Protein AF-A0A954JEW2-F1 (afdb_monomer)

Mean predicted aligned error: 2.76 Å

Solvent-accessible surface area (backbone atoms only — not comparable to full-atom values): 6923 Å² total; per-residue (Å²): 85,69,68,55,39,50,51,51,46,52,50,51,52,50,59,42,65,70,38,90,84,56,50,88,87,37,62,64,46,50,48,42,42,50,28,20,48,42,17,22,39,42,34,30,19,48,73,72,38,66,46,57,69,68,60,39,44,48,53,44,30,53,56,43,37,73,74,69,45,54,64,72,58,36,49,52,49,45,52,49,42,49,56,41,60,71,40,82,92,58,79,48,70,62,26,50,36,19,46,55,19,31,74,48,40,82,50,96,68,57,66,69,61,44,48,48,40,58,50,50,37,51,53,54,49,69,74,74,110

Sequence (129 aa):
MAALAKSKAESLTIAVTSDSRWQLEDELMCQVFGFTMYGFVFGVGRIVCFMDVEDIQQLAIDQLTGLGIGQKYAEGMMQAAHNEFMREGNSSLHCQLVGIGHSHFGSEGLSELVESVFQNTTQIRTMTD

Structure (mmCIF, N/CA/C/O backbone):
data_AF-A0A954JEW2-F1
#
_entry.id   AF-A0A954JEW2-F1
#
loop_
_atom_site.group_PDB
_atom_site.id
_atom_site.type_symbol
_atom_site.label_atom_id
_atom_site.label_alt_id
_atom_site.label_comp_id
_atom_site.label_asym_id
_atom_site.label_entity_id
_atom_site.label_seq_id
_atom_site.pdbx_PDB_ins_code
_atom_site.Cartn_x
_atom_site.Cartn_y
_atom_site.Cartn_z
_atom_site.occupancy
_atom_site.B_iso_or_equiv
_atom_site.auth_seq_id
_atom_site.auth_comp_id
_atom_site.auth_asym_id
_atom_site.auth_atom_id
_atom_site.pdbx_PDB_model_num
ATOM 1 N N . MET A 1 1 ? 8.266 -0.329 -18.033 1.00 68.75 1 MET A N 1
ATOM 2 C CA . MET A 1 1 ? 8.593 0.083 -16.652 1.00 68.75 1 MET A CA 1
ATOM 3 C C . MET A 1 1 ? 7.333 0.344 -15.837 1.00 68.75 1 MET A C 1
ATOM 5 O O . MET A 1 1 ? 7.078 -0.444 -14.944 1.00 68.75 1 MET A O 1
ATOM 9 N N . ALA A 1 2 ? 6.462 1.291 -16.208 1.00 81.25 2 ALA A N 1
ATOM 10 C CA . ALA A 1 2 ? 5.179 1.502 -15.509 1.00 81.25 2 ALA A CA 1
ATOM 11 C C . ALA A 1 2 ? 4.302 0.233 -15.374 1.00 81.25 2 ALA A C 1
ATOM 13 O O . ALA A 1 2 ? 3.726 -0.019 -14.322 1.00 81.25 2 ALA A O 1
ATOM 14 N N . ALA A 1 3 ? 4.274 -0.630 -16.399 1.00 91.12 3 ALA A N 1
ATOM 15 C CA . ALA A 1 3 ? 3.556 -1.909 -16.343 1.00 91.12 3 ALA A CA 1
ATOM 16 C C . ALA A 1 3 ? 4.079 -2.873 -15.254 1.00 91.12 3 ALA A C 1
ATOM 18 O O . ALA A 1 3 ? 3.295 -3.629 -14.688 1.00 91.12 3 ALA A O 1
ATOM 19 N N . LEU A 1 4 ? 5.381 -2.834 -14.936 1.00 93.69 4 LEU A N 1
ATOM 20 C CA . LEU A 1 4 ? 5.963 -3.648 -13.864 1.00 93.69 4 LEU A CA 1
ATOM 21 C C . LEU A 1 4 ? 5.517 -3.131 -12.496 1.00 93.69 4 LEU A C 1
ATOM 23 O O . LEU A 1 4 ? 5.066 -3.923 -11.676 1.00 93.69 4 LEU A O 1
ATOM 27 N N . ALA A 1 5 ? 5.614 -1.818 -12.266 1.00 94.69 5 ALA A N 1
ATOM 28 C CA . ALA A 1 5 ? 5.149 -1.201 -11.026 1.00 94.69 5 ALA A CA 1
ATOM 29 C C . ALA A 1 5 ? 3.661 -1.487 -10.794 1.00 94.69 5 ALA A C 1
ATOM 31 O O . ALA A 1 5 ? 3.287 -1.928 -9.712 1.00 94.69 5 ALA A O 1
ATOM 32 N N . LYS A 1 6 ? 2.842 -1.349 -11.845 1.00 96.69 6 LYS A N 1
ATOM 33 C CA . LYS A 1 6 ? 1.421 -1.695 -11.804 1.00 96.69 6 LYS A CA 1
ATOM 34 C C . LYS A 1 6 ? 1.188 -3.161 -11.443 1.00 96.69 6 LYS A C 1
ATOM 36 O O . LYS A 1 6 ? 0.474 -3.438 -10.490 1.00 96.69 6 LYS A O 1
ATOM 41 N N . SER A 1 7 ? 1.845 -4.091 -12.136 1.00 96.75 7 SER A N 1
ATOM 42 C CA . SER A 1 7 ? 1.712 -5.526 -11.855 1.00 96.75 7 SER A CA 1
ATOM 43 C C . SER A 1 7 ? 2.146 -5.889 -10.429 1.00 96.75 7 SER A C 1
ATOM 45 O O . SER A 1 7 ? 1.510 -6.719 -9.780 1.00 96.75 7 SER A O 1
ATOM 47 N N . LYS A 1 8 ? 3.204 -5.255 -9.910 1.00 96.56 8 LYS A N 1
ATOM 48 C CA . LYS A 1 8 ? 3.663 -5.441 -8.527 1.00 96.56 8 LYS A CA 1
ATOM 49 C C . LYS A 1 8 ? 2.650 -4.892 -7.520 1.00 96.56 8 LYS A C 1
ATOM 51 O O . LYS A 1 8 ? 2.357 -5.585 -6.549 1.00 96.56 8 LYS A O 1
ATOM 56 N N . ALA A 1 9 ? 2.100 -3.705 -7.768 1.00 97.38 9 ALA A N 1
ATOM 57 C CA . ALA A 1 9 ? 1.056 -3.108 -6.939 1.00 97.38 9 ALA A CA 1
ATOM 58 C C . ALA A 1 9 ? -0.192 -4.004 -6.896 1.00 97.38 9 ALA A C 1
ATOM 60 O O . ALA A 1 9 ? -0.634 -4.378 -5.817 1.00 97.38 9 ALA A O 1
ATOM 61 N N . GLU A 1 10 ? -0.681 -4.450 -8.056 1.00 97.81 10 GLU A N 1
ATOM 62 C CA . GLU A 1 10 ? -1.812 -5.382 -8.169 1.00 97.81 10 GLU A CA 1
ATOM 63 C C . GLU A 1 10 ? -1.546 -6.699 -7.434 1.00 97.81 10 GLU A C 1
ATOM 65 O O . GLU A 1 10 ? -2.409 -7.194 -6.714 1.00 97.81 10 GLU A O 1
ATOM 70 N N . SER A 1 11 ? -0.336 -7.253 -7.565 1.00 97.38 11 SER A N 1
ATOM 71 C CA . SER A 1 11 ? 0.045 -8.489 -6.872 1.00 97.38 11 SER A CA 1
ATOM 72 C C . SER A 1 11 ? -0.003 -8.328 -5.353 1.00 97.38 11 SER A C 1
ATOM 74 O O . SER A 1 11 ? -0.501 -9.216 -4.665 1.00 97.38 11 SER A O 1
ATOM 76 N N . LEU A 1 12 ? 0.483 -7.198 -4.825 1.00 98.38 12 LEU A N 1
ATOM 77 C CA . LEU A 1 12 ? 0.407 -6.898 -3.396 1.00 98.38 12 LEU A CA 1
ATOM 78 C C . LEU A 1 12 ? -1.042 -6.697 -2.942 1.00 98.38 12 LEU A C 1
ATOM 80 O O . LEU A 1 12 ? -1.447 -7.286 -1.942 1.00 98.38 12 LEU A O 1
ATOM 84 N N . THR A 1 13 ? -1.830 -5.928 -3.696 1.00 98.19 13 THR A N 1
ATOM 85 C CA . THR A 1 13 ? -3.257 -5.718 -3.426 1.00 98.19 13 THR A CA 1
ATOM 86 C C . THR A 1 13 ? -4.000 -7.041 -3.336 1.00 98.19 13 THR A C 1
ATOM 88 O O . THR A 1 13 ? -4.664 -7.300 -2.334 1.00 98.19 13 THR A O 1
ATOM 91 N N . ILE A 1 14 ? -3.850 -7.911 -4.337 1.00 98.25 14 ILE A N 1
ATOM 92 C CA . ILE A 1 14 ? -4.489 -9.230 -4.364 1.00 98.25 14 ILE A CA 1
ATOM 93 C C . ILE A 1 14 ? -4.015 -10.083 -3.187 1.00 98.25 14 ILE A C 1
ATOM 95 O O . ILE A 1 14 ? -4.846 -10.693 -2.518 1.00 98.25 14 ILE A O 1
ATOM 99 N N . ALA A 1 15 ? -2.709 -10.125 -2.912 1.00 98.12 15 ALA A N 1
ATOM 100 C CA . ALA A 1 15 ? -2.160 -10.962 -1.849 1.00 98.12 15 ALA A CA 1
ATOM 101 C C . ALA A 1 15 ? -2.674 -10.566 -0.455 1.00 98.12 15 ALA A C 1
ATOM 103 O O . ALA A 1 15 ? -3.006 -11.446 0.333 1.00 98.12 15 ALA A O 1
ATOM 104 N N . VAL A 1 16 ? -2.785 -9.265 -0.165 1.00 98.25 16 VAL A N 1
ATOM 105 C CA . VAL A 1 16 ? -3.338 -8.781 1.110 1.00 98.25 16 VAL A CA 1
ATOM 106 C C . VAL A 1 16 ? -4.844 -9.019 1.174 1.00 98.25 16 VAL A C 1
ATOM 108 O O . VAL A 1 16 ? -5.344 -9.567 2.148 1.00 98.25 16 VAL A O 1
ATOM 111 N N . THR A 1 17 ? -5.579 -8.645 0.129 1.00 97.75 17 THR A N 1
ATOM 112 C CA . THR A 1 17 ? -7.056 -8.641 0.156 1.00 97.75 17 THR A CA 1
ATOM 113 C C . THR A 1 17 ? -7.685 -10.022 -0.012 1.00 97.75 17 THR A C 1
ATOM 115 O O . THR A 1 17 ? -8.852 -10.208 0.321 1.00 97.75 17 THR A O 1
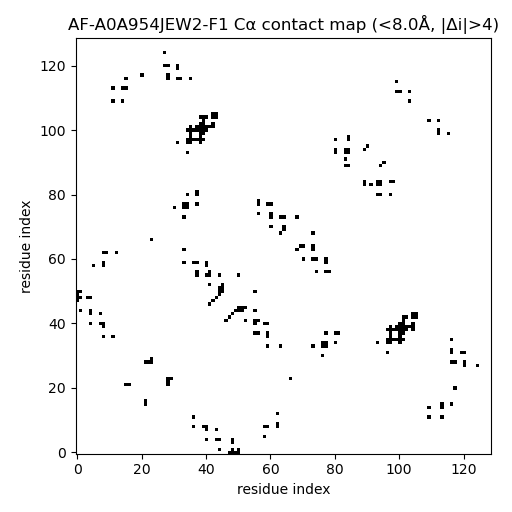ATOM 118 N N . SER A 1 18 ? -6.917 -11.004 -0.494 1.00 97.69 18 SER A N 1
ATOM 119 C CA . SER A 1 18 ? -7.338 -12.410 -0.546 1.00 97.69 18 SER A CA 1
ATOM 120 C C . SER A 1 18 ? -7.068 -13.165 0.761 1.00 97.69 18 SER A C 1
ATOM 122 O O . SER A 1 18 ? -7.517 -14.302 0.905 1.00 97.69 18 SER A O 1
ATOM 124 N N . ASP A 1 19 ? -6.320 -12.581 1.704 1.00 98.19 19 ASP A N 1
ATOM 125 C CA . ASP A 1 19 ? -6.098 -13.178 3.021 1.00 98.19 19 ASP A CA 1
ATOM 126 C C . ASP A 1 19 ? -7.381 -13.072 3.861 1.00 98.19 19 ASP A C 1
ATOM 128 O O . ASP A 1 19 ? -8.015 -12.022 3.932 1.00 98.19 19 ASP A O 1
ATOM 132 N N . SER A 1 20 ? -7.760 -14.158 4.539 1.00 97.50 20 SER A N 1
ATOM 133 C CA . SER A 1 20 ? -8.981 -14.223 5.359 1.00 97.50 20 SER A CA 1
ATOM 134 C C . SER A 1 20 ? -9.041 -13.209 6.507 1.00 97.50 20 SER A C 1
ATOM 136 O O . SER A 1 20 ? -10.111 -12.993 7.072 1.00 97.50 20 SER A O 1
ATOM 138 N N . ARG A 1 21 ? -7.900 -12.622 6.888 1.00 98.19 21 ARG A N 1
ATOM 139 C CA . ARG A 1 21 ? -7.813 -11.587 7.922 1.00 98.19 21 ARG A CA 1
ATOM 140 C C . ARG A 1 21 ? -8.230 -10.210 7.411 1.00 98.19 21 ARG A C 1
ATOM 142 O O . ARG A 1 21 ? -8.508 -9.349 8.240 1.00 98.19 21 ARG A O 1
ATOM 149 N N . TRP A 1 22 ? -8.257 -9.994 6.094 1.00 98.06 22 TRP A N 1
ATOM 150 C CA . TRP A 1 22 ? -8.600 -8.706 5.499 1.00 98.06 22 TRP A CA 1
ATOM 151 C C . TRP A 1 22 ? -10.044 -8.296 5.807 1.00 98.06 22 TRP A C 1
ATOM 153 O O . TRP A 1 22 ? -10.979 -9.075 5.624 1.00 98.06 22 TRP A O 1
ATOM 163 N N . GLN A 1 23 ? -10.219 -7.052 6.255 1.00 97.00 23 GLN A N 1
ATOM 164 C CA . GLN A 1 23 ? -11.514 -6.446 6.562 1.00 97.00 23 GLN A CA 1
ATOM 165 C C . GLN A 1 23 ? -11.521 -5.020 6.010 1.00 97.00 23 GLN A C 1
ATOM 167 O O . GLN A 1 23 ? -10.803 -4.157 6.508 1.00 97.00 23 GLN A O 1
ATOM 172 N N . LEU A 1 24 ? -12.318 -4.767 4.969 1.00 94.44 24 LEU A N 1
ATOM 173 C CA . LEU A 1 24 ? -12.369 -3.453 4.316 1.00 94.44 24 LEU A CA 1
ATOM 174 C C . LEU A 1 24 ? -12.995 -2.386 5.227 1.00 94.44 24 LEU A C 1
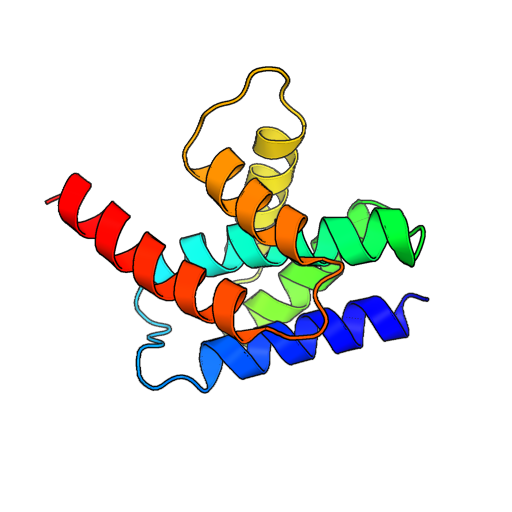ATOM 176 O O . LEU A 1 24 ? -12.670 -1.207 5.131 1.00 94.44 24 LEU A O 1
ATOM 180 N N . GLU A 1 25 ? -13.891 -2.797 6.120 1.00 95.44 25 GLU A N 1
ATOM 181 C CA . GLU A 1 25 ? -14.557 -1.930 7.092 1.00 95.44 25 GLU A CA 1
ATOM 182 C C . GLU A 1 25 ? -13.623 -1.497 8.234 1.00 95.44 25 GLU A C 1
ATOM 184 O O . GLU A 1 25 ? -13.953 -0.593 9.003 1.00 95.44 25 GLU A O 1
ATOM 189 N N . ASP A 1 26 ? -12.457 -2.132 8.351 1.00 96.81 26 ASP A N 1
ATOM 190 C CA . ASP A 1 26 ? -11.443 -1.809 9.341 1.00 96.81 26 ASP 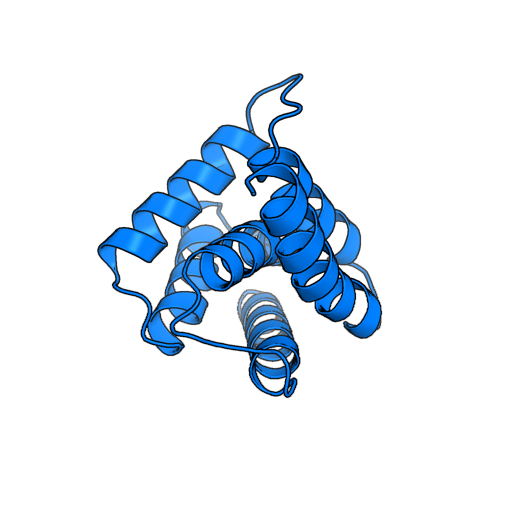A CA 1
ATOM 191 C C . ASP A 1 26 ? -10.558 -0.659 8.842 1.00 96.81 26 ASP A C 1
ATOM 193 O O . ASP A 1 26 ? -9.612 -0.845 8.069 1.00 96.81 26 ASP A O 1
ATOM 197 N N . GLU A 1 27 ? -10.870 0.558 9.295 1.00 95.81 27 GLU A N 1
ATOM 198 C CA . GLU A 1 27 ? -10.146 1.762 8.879 1.00 95.81 27 GLU A CA 1
ATOM 199 C C . GLU A 1 27 ? -8.648 1.684 9.212 1.00 95.81 27 GLU A C 1
ATOM 201 O O . GLU A 1 27 ? -7.815 2.063 8.387 1.00 95.81 27 GLU A O 1
ATOM 206 N N . LEU A 1 28 ? -8.285 1.141 10.380 1.00 97.00 28 LEU A N 1
ATOM 207 C CA . LEU A 1 28 ? -6.883 0.994 10.771 1.00 97.00 28 LEU A CA 1
ATOM 208 C C . LEU A 1 28 ? -6.158 0.027 9.830 1.00 97.00 28 LEU A C 1
ATOM 210 O O . LEU A 1 28 ? -5.025 0.290 9.427 1.00 97.00 28 LEU A O 1
ATOM 214 N N . MET A 1 29 ? -6.801 -1.078 9.448 1.00 97.69 29 MET A N 1
ATOM 215 C CA . MET A 1 29 ? -6.230 -2.018 8.481 1.00 97.69 29 MET A CA 1
ATOM 216 C C . MET A 1 29 ? -6.014 -1.363 7.115 1.00 97.69 29 MET A C 1
ATOM 218 O O . MET A 1 29 ? -4.944 -1.517 6.522 1.00 97.69 29 MET A O 1
ATOM 222 N N . CYS A 1 30 ? -6.984 -0.572 6.650 1.00 97.81 30 CYS A N 1
ATOM 223 C CA . CYS A 1 30 ? -6.869 0.183 5.405 1.00 97.81 30 CYS A CA 1
ATOM 224 C C . CYS A 1 30 ? -5.720 1.199 5.447 1.00 97.81 30 CYS A C 1
ATOM 226 O O . CYS A 1 30 ? -4.979 1.321 4.472 1.00 97.81 30 CYS A O 1
ATOM 228 N N . GLN A 1 31 ? -5.534 1.900 6.569 1.00 97.62 31 GLN A N 1
ATOM 229 C CA . GLN A 1 31 ? -4.418 2.831 6.757 1.00 97.62 31 GLN A CA 1
ATOM 230 C C . GLN A 1 31 ? -3.072 2.107 6.745 1.00 97.62 31 GLN A C 1
ATOM 232 O O . GLN A 1 31 ? -2.173 2.503 6.003 1.00 97.62 31 GLN A O 1
ATOM 237 N N . VAL A 1 32 ? -2.935 1.031 7.528 1.00 98.31 32 VAL A N 1
ATOM 238 C CA . VAL A 1 32 ? -1.705 0.227 7.580 1.00 98.31 32 VAL A CA 1
ATOM 239 C C . VAL A 1 32 ? -1.345 -0.273 6.188 1.00 98.31 32 VAL A C 1
ATOM 241 O O . VAL A 1 32 ? -0.231 -0.040 5.718 1.00 98.31 32 VAL A O 1
ATOM 244 N N . PHE A 1 33 ? -2.310 -0.873 5.490 1.00 98.50 33 PHE A N 1
ATOM 245 C CA . PHE A 1 33 ? -2.109 -1.329 4.125 1.00 98.50 33 PHE A CA 1
ATOM 246 C C . PHE A 1 33 ? -1.746 -0.183 3.176 1.00 98.50 33 PHE A C 1
ATOM 248 O O . PHE A 1 33 ? -0.815 -0.334 2.393 1.00 98.50 33 PHE A O 1
ATOM 255 N N . GLY A 1 34 ? -2.412 0.970 3.250 1.00 98.25 34 GLY A N 1
ATOM 256 C CA . GLY A 1 34 ? -2.136 2.100 2.365 1.00 98.25 34 GLY A CA 1
ATOM 257 C C . GLY A 1 34 ? -0.739 2.698 2.543 1.00 98.25 34 GLY A C 1
ATOM 258 O O . GLY A 1 34 ? -0.042 2.918 1.551 1.00 98.25 34 GLY A O 1
ATOM 259 N N . PHE A 1 35 ? -0.273 2.892 3.782 1.00 98.56 35 PHE A N 1
ATOM 260 C CA . PHE A 1 35 ? 1.097 3.356 4.037 1.00 98.56 35 PHE A CA 1
ATOM 261 C C . PHE A 1 35 ? 2.141 2.335 3.563 1.00 98.56 35 PHE A C 1
ATOM 263 O O . PHE A 1 35 ? 3.125 2.702 2.917 1.00 98.56 35 PHE A O 1
ATOM 270 N N . THR A 1 36 ? 1.910 1.048 3.820 1.00 98.38 36 THR A N 1
ATOM 271 C CA . THR A 1 36 ? 2.798 -0.027 3.365 1.00 98.38 36 THR A CA 1
ATOM 272 C C . THR A 1 36 ? 2.797 -0.177 1.837 1.00 98.38 36 THR A C 1
ATOM 274 O O . THR A 1 36 ? 3.865 -0.284 1.233 1.00 98.38 36 THR A O 1
ATOM 277 N N . MET A 1 37 ? 1.633 -0.102 1.187 1.00 98.31 37 MET A N 1
ATOM 278 C CA . MET A 1 37 ? 1.488 -0.090 -0.273 1.00 98.31 37 MET A CA 1
ATOM 279 C C . MET A 1 37 ? 2.290 1.058 -0.876 1.00 98.31 37 MET A C 1
ATOM 281 O O . MET A 1 37 ? 3.094 0.813 -1.774 1.00 98.31 37 MET A O 1
ATOM 285 N N . TYR A 1 38 ? 2.133 2.280 -0.348 1.00 98.25 38 TYR A N 1
ATOM 286 C CA . TYR A 1 38 ? 2.877 3.450 -0.813 1.00 98.25 38 TYR A CA 1
ATOM 287 C C . TYR A 1 38 ? 4.387 3.202 -0.785 1.00 98.25 38 TYR A C 1
ATOM 289 O O . TYR A 1 38 ? 5.049 3.389 -1.800 1.00 98.25 38 TYR A O 1
ATOM 297 N N . GLY A 1 39 ? 4.937 2.724 0.335 1.00 98.00 39 GLY A N 1
ATOM 298 C CA . GLY A 1 39 ? 6.369 2.434 0.440 1.00 98.00 39 GLY A CA 1
ATOM 299 C C . GLY A 1 39 ? 6.855 1.406 -0.576 1.00 98.00 39 GLY A C 1
ATOM 300 O O . GLY A 1 39 ? 7.880 1.610 -1.232 1.00 98.00 39 GLY A O 1
ATOM 301 N N . PHE A 1 40 ? 6.092 0.326 -0.750 1.00 98.19 40 PHE A N 1
ATOM 302 C CA . PHE A 1 40 ? 6.415 -0.738 -1.694 1.00 98.19 40 PHE A CA 1
ATOM 303 C C . PHE A 1 40 ? 6.432 -0.231 -3.138 1.00 98.19 40 PHE A C 1
ATOM 305 O O . PHE A 1 40 ? 7.435 -0.388 -3.843 1.00 98.19 40 PHE A O 1
ATOM 312 N N . VAL A 1 41 ? 5.363 0.441 -3.578 1.00 97.38 41 VAL A N 1
ATOM 313 C CA . VAL A 1 41 ? 5.292 0.976 -4.946 1.00 97.38 41 VAL A CA 1
ATOM 314 C C . VAL A 1 41 ? 6.217 2.167 -5.150 1.00 97.38 41 VAL A C 1
ATOM 316 O O . VAL A 1 41 ? 6.681 2.369 -6.268 1.00 97.38 41 VAL A O 1
ATOM 319 N N . PHE A 1 42 ? 6.565 2.909 -4.097 1.00 97.44 42 PHE A N 1
ATOM 320 C CA . PHE A 1 42 ? 7.590 3.945 -4.158 1.00 97.44 42 PHE A CA 1
ATOM 321 C C . PHE A 1 42 ? 8.966 3.348 -4.439 1.00 97.44 42 PHE A C 1
ATOM 323 O O . PHE A 1 42 ? 9.653 3.818 -5.345 1.00 97.44 42 PHE A O 1
ATOM 330 N N . GLY A 1 43 ? 9.347 2.275 -3.741 1.00 96.94 43 GLY A N 1
ATOM 331 C CA . GLY A 1 43 ? 10.596 1.564 -4.011 1.00 96.94 43 GLY A CA 1
ATOM 332 C C . GLY A 1 43 ? 10.638 0.990 -5.432 1.00 96.94 43 GLY A C 1
ATOM 333 O O . GLY A 1 43 ? 11.570 1.267 -6.188 1.00 96.94 43 GLY A O 1
ATOM 334 N N . VAL A 1 44 ? 9.591 0.269 -5.855 1.00 96.31 44 VAL A N 1
ATOM 335 C CA . VAL A 1 44 ? 9.514 -0.292 -7.219 1.00 96.31 44 VAL A CA 1
ATOM 336 C C . VAL A 1 44 ? 9.504 0.821 -8.274 1.00 96.31 44 VAL A C 1
ATOM 338 O O . VAL A 1 44 ? 10.231 0.762 -9.268 1.00 96.31 44 VAL A O 1
ATOM 341 N N . GLY A 1 45 ? 8.692 1.851 -8.062 1.00 96.56 45 GLY A N 1
ATOM 342 C CA . GLY A 1 45 ? 8.494 2.965 -8.977 1.00 96.56 45 GLY A CA 1
ATOM 343 C C . GLY A 1 45 ? 9.752 3.804 -9.155 1.00 96.56 45 GLY A C 1
ATOM 344 O O . GLY A 1 45 ? 10.200 3.986 -10.284 1.00 96.56 45 GLY A O 1
ATOM 345 N N . ARG A 1 46 ? 10.359 4.279 -8.061 1.00 95.38 46 ARG A N 1
ATOM 346 C CA . ARG A 1 46 ? 11.531 5.165 -8.111 1.00 95.38 46 ARG A CA 1
ATOM 347 C C . ARG A 1 46 ? 12.819 4.441 -8.468 1.00 95.38 46 ARG A C 1
ATOM 349 O O . ARG A 1 46 ? 13.582 4.964 -9.273 1.00 95.38 46 ARG A O 1
ATOM 356 N N . ILE A 1 47 ? 13.075 3.277 -7.869 1.00 94.81 47 ILE A N 1
ATOM 357 C CA . ILE A 1 47 ? 14.388 2.617 -7.960 1.00 94.81 47 ILE A CA 1
ATOM 358 C C . ILE A 1 47 ? 14.461 1.711 -9.185 1.00 94.81 47 ILE A C 1
ATOM 360 O O . ILE A 1 47 ? 15.476 1.691 -9.877 1.00 94.81 47 ILE A O 1
ATOM 364 N N . VAL A 1 48 ? 13.389 0.968 -9.471 1.00 93.44 48 VAL A N 1
ATOM 365 C CA . VAL A 1 48 ? 13.377 0.005 -10.582 1.00 93.44 48 VAL A CA 1
ATOM 366 C C . VAL A 1 48 ? 12.820 0.644 -11.848 1.00 93.44 48 VAL A C 1
ATOM 368 O O . VAL A 1 48 ? 13.367 0.437 -12.927 1.00 93.44 48 VAL A O 1
ATOM 371 N N . CYS A 1 49 ? 11.731 1.410 -11.737 1.00 95.00 49 CYS A N 1
ATOM 372 C CA . CYS A 1 49 ? 10.979 1.900 -12.893 1.00 95.00 49 CYS A CA 1
ATOM 373 C C . CYS A 1 49 ? 11.264 3.353 -13.292 1.00 95.00 49 CYS A C 1
ATOM 375 O O . CYS A 1 49 ? 10.792 3.757 -14.354 1.00 95.00 49 CYS A O 1
ATOM 377 N N . PHE A 1 50 ? 12.026 4.098 -12.485 1.00 95.00 50 PHE A N 1
ATOM 378 C CA . PHE A 1 50 ? 12.331 5.523 -12.665 1.00 95.00 50 PHE A CA 1
ATOM 379 C C . PHE A 1 50 ? 11.091 6.408 -12.895 1.00 95.00 50 PHE A C 1
ATOM 381 O O . PHE A 1 50 ? 11.147 7.369 -13.655 1.00 95.00 50 PHE A O 1
ATOM 388 N N . MET A 1 51 ? 9.967 6.069 -12.262 1.00 96.81 51 MET A N 1
ATOM 389 C CA . MET A 1 51 ? 8.702 6.806 -12.367 1.00 96.81 51 MET A CA 1
ATOM 390 C C . MET A 1 51 ? 8.724 8.088 -11.541 1.00 96.81 51 MET A C 1
ATOM 392 O O . MET A 1 51 ? 9.397 8.135 -10.510 1.00 96.81 51 MET A O 1
ATOM 396 N N . ASP A 1 52 ? 7.952 9.091 -11.942 1.00 96.62 52 ASP A N 1
ATOM 397 C CA . ASP A 1 52 ? 7.758 10.302 -11.146 1.00 96.62 52 ASP A CA 1
ATOM 398 C C . ASP A 1 52 ? 6.918 10.020 -9.892 1.00 96.62 52 ASP A C 1
ATOM 400 O O . ASP A 1 52 ? 6.207 9.016 -9.795 1.00 96.62 52 ASP A O 1
ATOM 404 N N . VAL A 1 53 ? 7.054 10.876 -8.880 1.00 95.62 53 VAL A N 1
ATOM 405 C CA . VAL A 1 53 ? 6.406 10.669 -7.575 1.00 95.62 53 VAL A CA 1
ATOM 406 C C . VAL A 1 53 ? 4.888 10.724 -7.713 1.00 95.62 53 VAL A C 1
ATOM 408 O O . VAL A 1 53 ? 4.187 9.932 -7.086 1.00 95.62 53 VAL A O 1
ATOM 411 N N . GLU A 1 54 ? 4.392 11.625 -8.552 1.00 96.38 54 GLU A N 1
ATOM 412 C CA . GLU A 1 54 ? 2.978 11.816 -8.842 1.00 96.38 54 GLU A CA 1
ATOM 413 C C . GLU A 1 54 ? 2.364 10.545 -9.441 1.00 96.38 54 GLU A C 1
ATOM 415 O O . GLU A 1 54 ? 1.320 10.089 -8.979 1.00 96.38 54 GLU A O 1
ATOM 420 N N . ASP A 1 55 ? 3.052 9.906 -10.392 1.00 97.12 55 ASP A N 1
ATOM 421 C CA . ASP A 1 55 ? 2.597 8.652 -11.005 1.00 97.12 55 ASP A CA 1
ATOM 422 C C . ASP A 1 55 ? 2.575 7.493 -10.000 1.00 97.12 55 ASP A C 1
ATOM 424 O O . ASP A 1 55 ? 1.705 6.623 -10.046 1.00 97.12 55 ASP A O 1
ATOM 428 N N . ILE A 1 56 ? 3.536 7.465 -9.075 1.00 96.81 56 ILE A N 1
ATOM 429 C CA . ILE A 1 56 ? 3.607 6.460 -8.007 1.00 96.81 56 ILE A CA 1
ATOM 430 C C . ILE A 1 56 ? 2.462 6.650 -7.01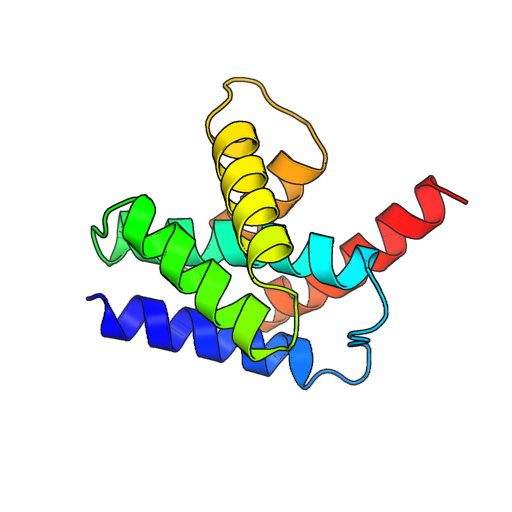1 1.00 96.81 56 ILE A C 1
ATOM 432 O O . ILE A 1 56 ? 1.821 5.675 -6.617 1.00 96.81 56 ILE A O 1
ATOM 436 N N . GLN A 1 57 ? 2.199 7.895 -6.605 1.00 97.38 57 GLN A N 1
ATOM 437 C CA . GLN A 1 57 ? 1.062 8.219 -5.749 1.00 97.38 57 GLN A CA 1
ATOM 438 C C . GLN A 1 57 ? -0.246 7.838 -6.433 1.00 97.38 57 GLN A C 1
ATOM 440 O O . GLN A 1 57 ? -1.070 7.168 -5.814 1.00 97.38 57 GLN A O 1
ATOM 445 N N . GLN A 1 58 ? -0.409 8.191 -7.710 1.00 98.06 58 GLN A N 1
ATOM 446 C CA . GLN A 1 58 ? -1.599 7.839 -8.476 1.00 98.06 58 GLN A CA 1
ATOM 447 C C . GLN A 1 58 ? -1.780 6.324 -8.565 1.00 98.06 58 GLN A C 1
ATOM 449 O O . GLN A 1 58 ? -2.879 5.829 -8.341 1.00 98.06 58 GLN A O 1
ATOM 454 N N . LEU A 1 59 ? -0.703 5.568 -8.793 1.00 97.75 59 LEU A N 1
ATOM 455 C CA . LEU A 1 59 ? -0.763 4.110 -8.805 1.00 97.75 59 LEU A CA 1
ATOM 456 C C . LEU A 1 59 ? -1.278 3.543 -7.473 1.00 97.75 59 LEU A C 1
ATOM 458 O O . LEU A 1 59 ? -2.118 2.645 -7.475 1.00 97.75 59 LEU A O 1
ATOM 462 N N . ALA A 1 60 ? -0.793 4.055 -6.340 1.00 97.50 60 ALA A N 1
ATOM 463 C CA . ALA A 1 60 ? -1.263 3.627 -5.026 1.00 97.50 60 ALA A CA 1
ATOM 464 C C . ALA A 1 60 ? -2.729 4.032 -4.774 1.00 97.50 60 ALA A C 1
ATOM 466 O O . ALA A 1 60 ? -3.507 3.225 -4.263 1.00 97.50 60 ALA A O 1
ATOM 467 N N . ILE A 1 61 ? -3.126 5.242 -5.188 1.00 98.44 61 ILE A N 1
ATOM 468 C CA . ILE A 1 61 ? -4.518 5.719 -5.132 1.00 98.44 61 ILE A CA 1
ATOM 469 C C . ILE A 1 61 ? -5.429 4.789 -5.934 1.00 98.44 61 ILE A C 1
ATOM 471 O O . ILE A 1 61 ? -6.466 4.369 -5.422 1.00 98.44 61 ILE A O 1
ATOM 475 N N . ASP A 1 62 ? -5.038 4.411 -7.150 1.00 98.19 62 ASP A N 1
ATOM 476 C CA . ASP A 1 62 ? -5.821 3.523 -8.012 1.00 98.19 62 ASP A CA 1
ATOM 477 C C . ASP A 1 62 ? -6.039 2.152 -7.354 1.00 98.19 62 ASP A C 1
ATOM 479 O O . ASP A 1 62 ? -7.137 1.600 -7.420 1.00 98.19 62 ASP A O 1
ATOM 483 N N . GLN A 1 63 ? -5.022 1.610 -6.670 1.00 98.00 63 GLN A N 1
ATOM 484 C CA . GLN A 1 63 ? -5.173 0.358 -5.920 1.00 98.00 63 GLN A CA 1
ATOM 485 C C . GLN A 1 63 ? -6.171 0.504 -4.770 1.00 98.00 63 GLN A C 1
ATOM 487 O O . GLN A 1 63 ? -7.088 -0.303 -4.651 1.00 98.00 63 GLN A O 1
ATOM 492 N N . LEU A 1 64 ? -6.023 1.536 -3.936 1.00 97.75 64 LEU A N 1
ATOM 493 C CA . LEU A 1 64 ? -6.888 1.742 -2.770 1.00 97.75 64 LEU A CA 1
ATOM 494 C C . LEU A 1 64 ? -8.339 2.011 -3.177 1.00 97.75 64 LEU A C 1
ATOM 496 O O . LEU A 1 64 ? -9.275 1.452 -2.608 1.00 97.75 64 LEU A O 1
ATOM 500 N N . THR A 1 65 ? -8.537 2.836 -4.196 1.00 97.94 65 THR A N 1
ATOM 501 C CA . THR A 1 65 ? -9.871 3.175 -4.704 1.00 97.94 65 THR A CA 1
ATOM 502 C C . THR A 1 65 ? -10.531 2.004 -5.417 1.00 97.94 65 THR A C 1
ATOM 504 O O . THR A 1 65 ? -11.737 1.807 -5.269 1.00 97.94 65 THR A O 1
ATOM 507 N N . GLY A 1 66 ? -9.745 1.153 -6.084 1.00 96.81 66 GLY A N 1
ATOM 508 C CA . GLY A 1 66 ? -10.198 -0.134 -6.611 1.00 96.81 66 GLY A CA 1
ATOM 509 C C . GLY A 1 66 ? -10.737 -1.089 -5.537 1.00 96.81 66 GLY A C 1
ATOM 510 O O . GLY A 1 66 ? -11.586 -1.923 -5.847 1.00 96.81 66 GLY A O 1
ATOM 511 N N . LEU A 1 67 ? -10.315 -0.936 -4.276 1.00 94.56 67 LEU A N 1
ATOM 512 C CA . LEU A 1 67 ? -10.855 -1.681 -3.130 1.00 94.56 67 LEU A CA 1
ATOM 513 C C . LEU A 1 67 ? -12.137 -1.075 -2.548 1.00 94.56 67 LEU A C 1
ATOM 515 O O . LEU A 1 67 ? -12.735 -1.674 -1.662 1.00 94.56 67 LEU A O 1
ATOM 519 N N . GLY A 1 68 ? -12.571 0.094 -3.023 1.00 94.75 68 GLY A N 1
ATOM 520 C CA . GLY A 1 68 ? -13.727 0.815 -2.486 1.00 94.75 68 GLY A CA 1
ATOM 521 C C . GLY A 1 68 ? -13.381 1.900 -1.463 1.00 94.75 68 GLY A C 1
ATOM 522 O O . GLY A 1 68 ? -14.290 2.520 -0.911 1.00 94.75 68 GLY A O 1
ATOM 523 N N . ILE A 1 69 ? -12.095 2.184 -1.229 1.00 95.94 69 ILE A N 1
ATOM 524 C CA . ILE A 1 69 ? -11.677 3.321 -0.398 1.00 95.94 69 ILE A CA 1
ATOM 525 C C . ILE A 1 69 ? -11.990 4.623 -1.147 1.00 95.94 69 ILE A C 1
ATOM 527 O O . ILE A 1 69 ? -11.692 4.771 -2.330 1.00 95.94 69 ILE A O 1
ATOM 531 N N . GLY A 1 70 ? -12.601 5.594 -0.467 1.00 97.12 70 GLY A N 1
ATOM 532 C CA . GLY A 1 70 ? -13.001 6.850 -1.102 1.00 97.12 70 GLY A CA 1
ATOM 533 C C . GLY A 1 70 ? -11.814 7.623 -1.695 1.00 97.12 70 GLY A C 1
ATOM 534 O O . GLY A 1 70 ? -10.816 7.839 -1.012 1.00 97.12 70 GLY A O 1
ATOM 535 N N . GLN A 1 71 ? -11.962 8.116 -2.931 1.00 97.69 71 GLN A N 1
ATOM 536 C CA . GLN A 1 71 ? -10.927 8.841 -3.690 1.00 97.69 71 GLN A CA 1
ATOM 537 C C . GLN A 1 71 ? -10.164 9.881 -2.855 1.00 97.69 71 GLN A C 1
ATOM 539 O O . GLN A 1 71 ? -8.949 9.798 -2.716 1.00 97.69 71 GLN A O 1
ATOM 544 N N . LYS A 1 72 ? -10.881 10.826 -2.233 1.00 97.81 72 LYS A N 1
ATOM 545 C CA . LYS A 1 72 ? -10.265 11.901 -1.434 1.00 97.81 72 LYS A CA 1
ATOM 546 C C . LYS A 1 72 ? -9.492 11.385 -0.221 1.00 97.81 72 LYS A C 1
ATOM 548 O O . LYS A 1 72 ? -8.528 12.010 0.208 1.00 97.81 72 LYS A O 1
ATOM 553 N N . TYR A 1 73 ? -9.943 10.274 0.355 1.00 97.38 73 TYR A N 1
ATOM 554 C CA . TYR A 1 73 ? -9.273 9.658 1.493 1.00 97.38 73 TYR A CA 1
ATOM 555 C C . TYR A 1 73 ? -7.974 8.981 1.050 1.00 97.38 73 TYR A C 1
ATOM 557 O O . TYR A 1 73 ? -6.936 9.208 1.664 1.00 97.38 73 TYR A O 1
ATOM 565 N N . ALA A 1 74 ? -8.005 8.235 -0.059 1.00 98.06 74 ALA A N 1
ATOM 566 C CA . ALA A 1 74 ? -6.810 7.643 -0.656 1.00 98.06 74 ALA A CA 1
ATOM 567 C C . ALA A 1 74 ? -5.781 8.715 -1.067 1.00 98.06 74 ALA A C 1
ATOM 569 O O . ALA A 1 74 ? -4.603 8.585 -0.743 1.00 98.06 74 ALA A O 1
ATOM 570 N N . GLU A 1 75 ? -6.225 9.806 -1.700 1.00 98.19 75 GLU A N 1
ATOM 571 C CA . GLU A 1 75 ? -5.380 10.960 -2.046 1.00 98.19 75 GLU A CA 1
ATOM 572 C C . GLU A 1 75 ? -4.699 11.561 -0.810 1.00 98.19 75 GLU A C 1
ATOM 574 O O . GLU A 1 75 ? -3.474 11.689 -0.770 1.00 98.19 75 GLU A O 1
ATOM 579 N N . GLY A 1 76 ? -5.482 11.884 0.226 1.00 97.94 76 GLY A N 1
ATOM 580 C CA . GLY A 1 76 ? -4.955 12.439 1.472 1.00 97.94 76 GLY A CA 1
ATOM 581 C C . GLY A 1 76 ? -3.977 11.491 2.168 1.00 97.94 76 GLY A C 1
ATOM 582 O O . GLY A 1 76 ? -2.945 11.930 2.677 1.00 97.94 76 GLY A O 1
ATOM 583 N N . MET A 1 77 ? -4.256 10.187 2.135 1.00 98.00 77 MET A N 1
ATOM 584 C CA . MET A 1 77 ? -3.379 9.164 2.694 1.00 98.00 77 MET A CA 1
ATOM 585 C C . MET A 1 77 ? -2.046 9.083 1.943 1.00 98.00 77 MET A C 1
ATOM 587 O O . MET A 1 77 ? -1.000 9.063 2.587 1.00 98.00 77 MET A O 1
ATOM 591 N N . MET A 1 78 ? -2.045 9.085 0.605 1.00 98.00 78 MET A N 1
ATOM 592 C CA . MET A 1 78 ? -0.798 9.034 -0.173 1.00 98.00 78 MET A CA 1
ATOM 593 C C . MET A 1 78 ? 0.028 10.309 -0.019 1.00 98.00 78 MET A C 1
ATOM 595 O O . MET A 1 78 ? 1.256 10.248 0.077 1.00 98.00 78 MET A O 1
ATOM 599 N N . GLN A 1 79 ? -0.635 11.462 0.075 1.00 97.31 79 GLN A N 1
ATOM 600 C CA . GLN A 1 79 ? 0.041 12.721 0.364 1.00 97.31 79 GLN A CA 1
ATOM 601 C C . GLN A 1 79 ? 0.676 12.707 1.761 1.00 97.31 79 GLN A C 1
ATOM 603 O O . GLN A 1 79 ? 1.837 13.093 1.914 1.00 97.31 79 GLN A O 1
ATOM 608 N N . ALA A 1 80 ? -0.044 12.220 2.775 1.00 96.62 80 ALA A N 1
ATOM 609 C CA . ALA A 1 80 ? 0.493 12.057 4.123 1.00 96.62 80 ALA A CA 1
ATOM 610 C C . ALA A 1 80 ? 1.672 11.071 4.147 1.00 96.62 80 ALA A C 1
ATOM 612 O O . ALA A 1 80 ? 2.705 11.376 4.740 1.00 96.62 80 ALA A O 1
ATOM 613 N N . ALA A 1 81 ? 1.554 9.933 3.457 1.00 97.12 81 ALA A N 1
ATOM 614 C CA . ALA A 1 81 ? 2.605 8.925 3.356 1.00 97.12 81 ALA A CA 1
ATOM 615 C C . ALA A 1 81 ? 3.890 9.509 2.760 1.00 97.12 81 ALA A C 1
ATOM 617 O O . ALA A 1 81 ? 4.974 9.324 3.312 1.00 97.12 81 ALA A O 1
ATOM 618 N N . HIS A 1 82 ? 3.765 10.272 1.672 1.00 96.62 82 HIS A N 1
ATOM 619 C CA . HIS A 1 82 ? 4.895 10.947 1.046 1.00 96.62 82 HIS A CA 1
ATOM 620 C C . HIS A 1 82 ? 5.547 11.975 1.971 1.00 96.62 82 HIS A C 1
ATOM 622 O O . HIS A 1 82 ? 6.760 11.938 2.166 1.00 96.62 82 HIS A O 1
ATOM 628 N N . ASN A 1 83 ? 4.750 12.862 2.571 1.00 95.44 83 ASN A N 1
ATOM 629 C CA . ASN A 1 83 ? 5.259 13.913 3.452 1.00 95.44 83 ASN A CA 1
ATOM 630 C C . ASN A 1 83 ? 5.985 13.337 4.671 1.00 95.44 83 ASN A C 1
ATOM 632 O O . ASN A 1 83 ? 7.043 13.830 5.058 1.00 95.44 83 ASN A O 1
ATOM 636 N N . GLU A 1 84 ? 5.427 12.285 5.269 1.00 93.56 84 GLU A N 1
ATOM 637 C CA . GLU A 1 84 ? 6.052 11.598 6.393 1.00 93.56 84 GLU A CA 1
ATOM 638 C C . GLU A 1 84 ? 7.349 10.905 5.952 1.00 93.56 84 GLU A C 1
ATOM 640 O O . GLU A 1 84 ? 8.367 11.045 6.625 1.00 93.56 84 GLU A O 1
ATOM 645 N N . PHE A 1 85 ? 7.358 10.227 4.805 1.00 93.50 85 PHE A N 1
ATOM 646 C CA . PHE A 1 85 ? 8.541 9.508 4.328 1.00 93.50 85 PHE A CA 1
ATOM 647 C C . PHE A 1 85 ? 9.698 10.425 3.905 1.00 93.50 85 PHE A C 1
ATOM 649 O O . PHE A 1 85 ? 10.858 10.076 4.101 1.00 93.50 85 PHE A O 1
ATOM 656 N N . MET A 1 86 ? 9.402 11.608 3.356 1.00 92.56 86 MET A N 1
ATOM 657 C CA . MET A 1 86 ? 10.426 12.575 2.932 1.00 92.56 86 MET A CA 1
ATOM 658 C C . MET A 1 86 ? 11.001 13.409 4.080 1.00 92.56 86 MET A C 1
ATOM 660 O O . MET A 1 86 ? 12.014 14.086 3.903 1.00 92.56 86 MET A O 1
ATOM 664 N N . ARG A 1 87 ? 10.369 13.402 5.259 1.00 93.19 87 ARG A N 1
ATOM 665 C CA . ARG A 1 87 ? 10.844 14.176 6.407 1.00 93.19 87 ARG A CA 1
ATOM 666 C C . ARG A 1 87 ? 12.061 13.497 7.040 1.00 93.19 87 ARG A C 1
ATOM 668 O O . ARG A 1 87 ? 11.956 12.411 7.604 1.00 93.19 87 ARG A O 1
ATOM 675 N N . GLU A 1 88 ? 13.207 14.172 7.014 1.00 87.38 88 GLU A N 1
ATOM 676 C CA . GLU A 1 88 ? 14.431 13.682 7.657 1.00 87.38 88 GLU A CA 1
ATOM 677 C C . GLU A 1 88 ? 14.244 13.461 9.167 1.00 87.38 88 GLU A C 1
ATOM 679 O O . GLU A 1 88 ? 13.592 14.245 9.858 1.00 87.38 88 GLU A O 1
ATOM 684 N N . GLY A 1 89 ? 14.826 12.376 9.688 1.00 87.38 89 GLY A N 1
ATOM 685 C CA . GLY A 1 89 ? 14.759 12.030 11.112 1.00 87.38 89 GLY A CA 1
ATOM 686 C C . GLY A 1 89 ? 13.367 11.622 11.606 1.00 87.38 89 GLY A C 1
ATOM 687 O O . GLY A 1 89 ? 13.152 11.528 12.814 1.00 87.38 89 GLY A O 1
ATOM 688 N N . ASN A 1 90 ? 12.414 11.388 10.701 1.00 88.94 90 ASN A N 1
ATOM 689 C CA . ASN A 1 90 ? 11.063 11.017 11.075 1.00 88.94 90 ASN A CA 1
ATOM 690 C C . ASN A 1 90 ? 10.975 9.570 11.571 1.00 88.94 90 ASN A C 1
ATOM 692 O O . ASN A 1 90 ? 11.297 8.627 10.854 1.00 88.94 90 ASN A O 1
ATOM 696 N N . SER A 1 91 ? 10.483 9.402 12.794 1.00 90.25 91 SER A N 1
ATOM 697 C CA . SER A 1 91 ? 10.247 8.103 13.427 1.00 90.25 91 SER A CA 1
ATOM 698 C C . SER A 1 91 ? 8.763 7.816 13.666 1.00 90.25 91 SER A C 1
ATOM 700 O O . SER A 1 91 ? 8.434 6.902 14.424 1.00 90.25 91 SER A O 1
ATOM 702 N N . SER A 1 92 ? 7.860 8.582 13.041 1.00 93.44 92 SER A N 1
ATOM 703 C CA . SER A 1 92 ? 6.417 8.373 13.171 1.00 93.44 92 SER A CA 1
ATOM 704 C C . SER A 1 92 ? 6.003 6.972 12.723 1.00 93.44 92 SER A C 1
ATOM 706 O O . SER A 1 92 ? 6.643 6.351 11.872 1.00 93.44 92 SER A O 1
ATOM 708 N N . LEU A 1 93 ? 4.885 6.491 13.269 1.00 93.81 93 LEU A N 1
ATOM 709 C CA . LEU A 1 93 ? 4.307 5.204 12.893 1.00 93.81 93 LEU A CA 1
ATOM 710 C C . LEU A 1 93 ? 4.059 5.112 11.379 1.00 93.81 93 LEU A C 1
ATOM 712 O O . LEU A 1 93 ? 4.406 4.115 10.758 1.00 93.81 93 LEU A O 1
ATOM 716 N N . HIS A 1 94 ? 3.539 6.178 10.762 1.00 95.00 94 HIS A N 1
ATOM 717 C CA . HIS A 1 94 ? 3.327 6.230 9.313 1.00 95.00 94 HIS A CA 1
ATOM 718 C C . HIS A 1 94 ? 4.640 6.084 8.536 1.00 95.00 94 HIS A C 1
ATOM 720 O O . HIS A 1 94 ? 4.705 5.306 7.588 1.00 95.00 94 HIS A O 1
ATOM 726 N N . CYS A 1 95 ? 5.706 6.771 8.959 1.00 95.19 95 CYS A N 1
ATOM 727 C CA . CYS A 1 95 ? 7.019 6.650 8.325 1.00 95.19 95 CYS A CA 1
ATOM 728 C C . CYS A 1 95 ? 7.581 5.225 8.445 1.00 95.19 95 CYS A C 1
ATOM 730 O O . CYS A 1 95 ? 8.164 4.712 7.492 1.00 95.19 95 CYS A O 1
ATOM 732 N N . GLN A 1 96 ? 7.366 4.559 9.583 1.00 96.81 96 GLN A N 1
ATOM 733 C CA . GLN A 1 96 ? 7.766 3.163 9.774 1.00 96.81 96 GLN A CA 1
ATOM 734 C C . GLN A 1 96 ? 6.989 2.215 8.850 1.00 96.81 96 GLN A C 1
ATOM 736 O O . GLN A 1 96 ? 7.603 1.384 8.185 1.00 96.81 96 GLN A O 1
ATOM 741 N N . LEU A 1 97 ? 5.666 2.374 8.737 1.00 98.00 97 LEU A N 1
ATOM 742 C CA . LEU A 1 97 ? 4.821 1.565 7.846 1.00 98.00 97 LEU A CA 1
ATOM 743 C C . LEU A 1 97 ? 5.207 1.724 6.370 1.00 98.00 97 LEU A C 1
ATOM 745 O O . LEU A 1 97 ? 5.278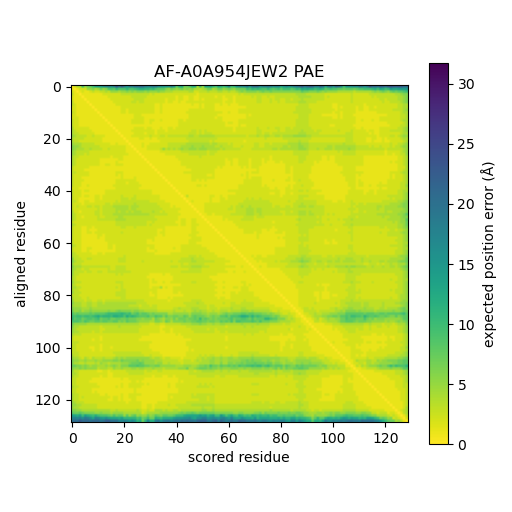 0.732 5.638 1.00 98.00 97 LEU A O 1
ATOM 749 N N . VAL A 1 98 ? 5.510 2.955 5.947 1.00 98.06 98 VAL A N 1
ATOM 750 C CA . VAL A 1 98 ? 6.072 3.228 4.618 1.00 98.06 98 VAL A CA 1
ATOM 751 C C . VAL A 1 98 ? 7.444 2.568 4.469 1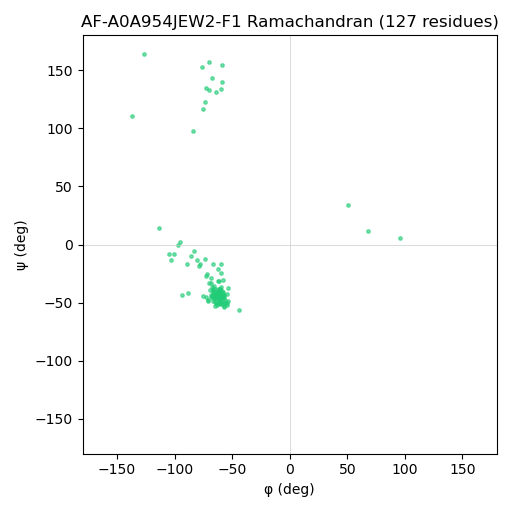.00 98.06 98 VAL A C 1
ATOM 753 O O . VAL A 1 98 ? 7.714 1.926 3.456 1.00 98.06 98 VAL A O 1
ATOM 756 N N . GLY A 1 99 ? 8.301 2.668 5.486 1.00 97.00 99 GLY A N 1
ATOM 757 C CA . GLY A 1 99 ? 9.624 2.045 5.503 1.00 97.00 99 GLY A CA 1
ATOM 758 C C . GLY A 1 99 ? 9.582 0.525 5.327 1.00 97.00 99 GLY A C 1
ATOM 759 O O . GLY A 1 99 ? 10.377 -0.005 4.553 1.00 97.00 99 GLY A O 1
ATOM 760 N N 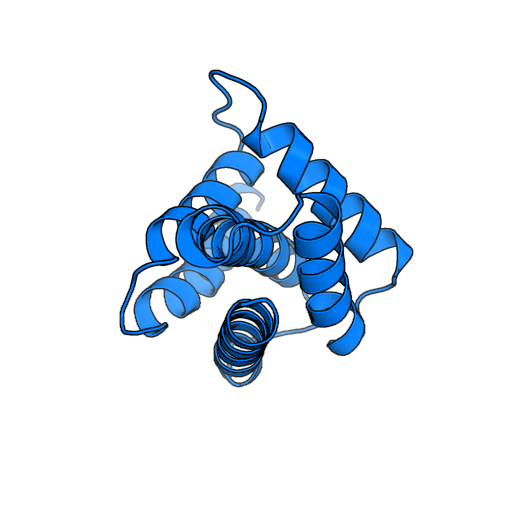. ILE A 1 100 ? 8.627 -0.159 5.967 1.00 97.44 100 ILE A N 1
ATOM 761 C CA . ILE A 1 100 ? 8.391 -1.603 5.798 1.00 97.44 100 ILE A CA 1
ATOM 762 C C . ILE A 1 100 ? 8.044 -1.913 4.342 1.00 97.44 100 ILE A C 1
ATOM 764 O O . ILE A 1 100 ? 8.684 -2.746 3.710 1.00 97.44 100 ILE A O 1
ATOM 768 N N . GLY A 1 101 ? 7.070 -1.205 3.766 1.00 97.69 101 GLY A N 1
ATOM 769 C CA . GLY A 1 101 ? 6.735 -1.374 2.351 1.00 97.69 101 GLY A CA 1
ATOM 770 C C . GLY A 1 101 ? 7.952 -1.204 1.448 1.00 97.69 101 GLY A C 1
ATOM 771 O O . GLY A 1 101 ? 8.246 -2.049 0.600 1.00 97.69 101 GLY A O 1
ATOM 772 N N . HIS A 1 102 ? 8.698 -0.127 1.685 1.00 97.31 102 HIS A N 1
ATOM 773 C CA . HIS A 1 102 ? 9.893 0.199 0.930 1.00 97.31 102 HIS A CA 1
ATOM 774 C C . HIS A 1 102 ? 10.968 -0.888 1.059 1.00 97.31 102 HIS A C 1
ATOM 776 O O . HIS A 1 102 ? 11.531 -1.287 0.049 1.00 97.31 102 HIS A O 1
ATOM 782 N N . SER A 1 103 ? 11.240 -1.452 2.239 1.00 96.56 103 SER A N 1
ATOM 783 C CA . SER A 1 103 ? 12.279 -2.487 2.381 1.00 96.56 103 SER A CA 1
ATOM 784 C C . SER A 1 103 ? 12.003 -3.759 1.572 1.00 96.56 103 SER A C 1
ATOM 786 O O . SER A 1 103 ? 12.940 -4.485 1.245 1.00 96.56 103 SER A O 1
ATOM 788 N N . HIS A 1 104 ? 10.745 -4.007 1.202 1.00 96.56 104 HIS A N 1
ATOM 789 C CA . HIS A 1 104 ? 10.328 -5.183 0.442 1.00 96.56 104 HIS A CA 1
ATOM 790 C C . HIS A 1 104 ? 10.230 -4.965 -1.079 1.00 96.56 104 HIS A C 1
ATOM 792 O O . HIS A 1 104 ? 9.890 -5.906 -1.797 1.00 96.56 104 HIS A O 1
ATOM 798 N N . PHE A 1 105 ? 10.558 -3.779 -1.621 1.00 92.25 105 PHE A N 1
ATOM 799 C CA . PHE A 1 105 ? 10.389 -3.504 -3.063 1.00 92.25 105 PHE A CA 1
ATOM 800 C C . PHE A 1 105 ? 11.161 -4.483 -3.970 1.00 92.25 105 PHE A C 1
ATOM 802 O O . PHE A 1 105 ? 10.744 -4.757 -5.098 1.00 92.25 105 PHE A O 1
ATOM 809 N N . GLY A 1 106 ? 12.302 -4.986 -3.486 1.00 89.75 106 GLY A N 1
ATOM 810 C CA . GLY A 1 106 ? 13.186 -5.909 -4.201 1.00 89.75 106 GLY A CA 1
ATOM 811 C C . GLY A 1 106 ? 12.980 -7.384 -3.853 1.00 89.75 106 GLY A C 1
ATOM 812 O O . GLY A 1 106 ? 13.687 -8.226 -4.401 1.00 89.75 106 GLY A O 1
ATOM 813 N N . SER A 1 107 ? 12.054 -7.713 -2.948 1.00 92.06 107 SER A N 1
ATOM 814 C CA . SER A 1 107 ? 11.819 -9.092 -2.514 1.00 92.06 107 SER A CA 1
ATOM 815 C C . SER A 1 107 ? 11.224 -9.951 -3.639 1.00 92.06 107 SER A C 1
ATOM 817 O O . SER A 1 107 ? 10.388 -9.501 -4.430 1.00 92.06 107 SER A O 1
ATOM 819 N N . GLU A 1 108 ? 11.636 -11.221 -3.696 1.00 87.12 108 GLU A N 1
ATOM 820 C CA . GLU A 1 108 ? 11.119 -12.190 -4.675 1.00 87.12 108 GLU A CA 1
ATOM 821 C C . GLU A 1 108 ? 9.683 -12.640 -4.356 1.00 87.12 108 GLU A C 1
ATOM 823 O O . GLU A 1 108 ? 8.926 -12.978 -5.266 1.00 87.12 108 GLU A O 1
ATOM 828 N N . GLY A 1 109 ? 9.287 -12.595 -3.079 1.00 90.88 109 GLY A N 1
ATOM 829 C CA . GLY A 1 109 ? 7.956 -12.962 -2.595 1.00 90.88 109 GLY A CA 1
ATOM 830 C C . GLY A 1 109 ? 7.303 -11.866 -1.753 1.00 90.88 109 GLY A C 1
ATOM 831 O O . GLY A 1 109 ? 7.969 -10.948 -1.280 1.00 90.88 109 GLY A O 1
ATOM 832 N N . LEU A 1 110 ? 5.985 -11.983 -1.563 1.00 96.31 110 LEU A N 1
ATOM 833 C CA . LEU A 1 110 ? 5.167 -11.005 -0.832 1.00 96.31 110 LEU A CA 1
ATOM 834 C C . LEU A 1 110 ? 4.763 -11.466 0.575 1.00 96.31 110 LEU A C 1
ATOM 836 O O . LEU A 1 110 ? 4.227 -10.664 1.327 1.00 96.31 110 LEU A O 1
ATOM 84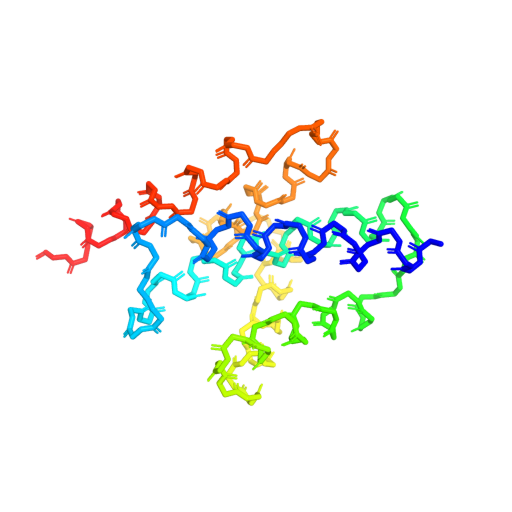0 N N . SER A 1 111 ? 5.014 -12.724 0.949 1.00 96.69 111 SER A N 1
ATOM 841 C CA . SER A 1 111 ? 4.478 -13.314 2.184 1.00 96.69 111 SER A CA 1
ATOM 842 C C . SER A 1 111 ? 4.859 -12.540 3.449 1.00 96.69 111 SER A C 1
ATOM 844 O O . SER A 1 111 ? 4.000 -12.292 4.285 1.00 96.69 111 SER A O 1
ATOM 846 N N . GLU A 1 112 ? 6.118 -12.113 3.576 1.00 97.00 112 GLU A N 1
ATOM 847 C CA . GLU A 1 112 ? 6.582 -11.328 4.734 1.00 97.00 112 GLU A CA 1
ATOM 848 C C . GLU A 1 112 ? 5.940 -9.937 4.787 1.00 97.00 112 GLU A C 1
ATOM 850 O O . GLU A 1 112 ? 5.570 -9.455 5.858 1.00 97.00 112 GLU A O 1
ATOM 855 N N . LEU A 1 113 ? 5.759 -9.306 3.625 1.00 97.94 113 LEU A N 1
ATOM 856 C CA . LEU A 1 113 ? 5.126 -7.996 3.522 1.00 97.94 113 LEU A CA 1
ATOM 857 C C . LEU A 1 113 ? 3.632 -8.073 3.864 1.00 97.94 113 LEU A C 1
ATOM 859 O O . LEU A 1 113 ? 3.127 -7.241 4.613 1.00 97.94 113 LEU A O 1
ATOM 863 N N . VAL A 1 114 ? 2.941 -9.094 3.351 1.00 98.38 114 VAL A N 1
ATOM 864 C CA . VAL A 1 114 ? 1.530 -9.371 3.658 1.00 98.38 114 VAL A CA 1
ATOM 865 C C . VAL A 1 114 ? 1.356 -9.633 5.150 1.00 98.38 114 VAL A C 1
ATOM 867 O O . VAL A 1 114 ? 0.496 -9.029 5.784 1.00 98.38 114 VAL A O 1
ATOM 870 N N . GLU A 1 115 ? 2.204 -10.475 5.738 1.00 98.31 115 GLU A N 1
ATOM 871 C CA . GLU A 1 115 ? 2.158 -10.751 7.172 1.00 98.31 115 GLU A CA 1
ATOM 872 C C . GLU A 1 115 ? 2.399 -9.484 8.003 1.00 98.31 115 GLU A C 1
ATOM 874 O O . GLU A 1 115 ? 1.689 -9.239 8.980 1.00 98.31 115 GLU A O 1
ATOM 879 N N . SER A 1 116 ? 3.334 -8.635 7.570 1.00 97.75 116 SER A N 1
ATOM 880 C CA . SER A 1 116 ? 3.620 -7.360 8.228 1.00 97.75 116 SER A CA 1
ATOM 881 C C . SER A 1 116 ? 2.399 -6.442 8.272 1.00 97.75 116 SER A C 1
ATOM 883 O O . SER A 1 116 ? 2.200 -5.778 9.287 1.00 97.75 116 SER A O 1
ATOM 885 N N . VAL A 1 117 ? 1.549 -6.415 7.239 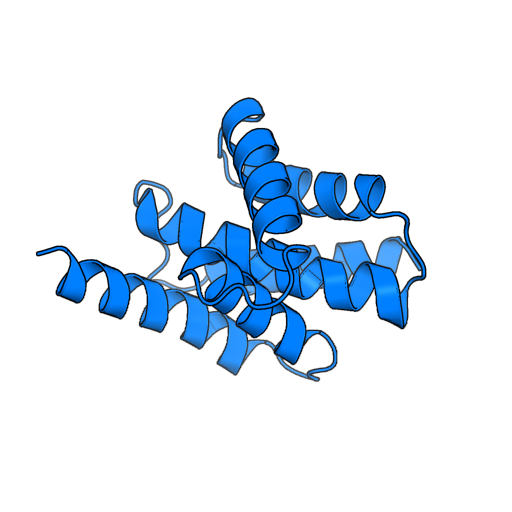1.00 98.31 117 VAL A N 1
ATOM 886 C CA . VAL A 1 117 ? 0.299 -5.631 7.268 1.00 98.31 117 VAL A CA 1
ATOM 887 C C . VAL A 1 117 ? -0.567 -6.067 8.453 1.00 98.31 117 VAL A C 1
ATOM 889 O O . VAL A 1 117 ? -0.899 -5.251 9.310 1.00 98.31 117 VAL A O 1
ATOM 892 N N . PHE A 1 118 ? -0.858 -7.362 8.574 1.00 98.38 118 PHE A N 1
ATOM 893 C CA . PHE A 1 118 ? -1.748 -7.872 9.623 1.00 98.38 118 PHE A CA 1
ATOM 894 C C . PHE A 1 118 ? -1.150 -7.781 11.031 1.00 98.38 118 PHE A C 1
ATOM 896 O O . PHE A 1 118 ? -1.858 -7.447 11.990 1.00 98.38 118 PHE A O 1
ATOM 903 N N . GLN A 1 119 ? 0.151 -8.045 11.169 1.00 97.94 119 GLN A N 1
ATOM 904 C CA . GLN A 1 119 ? 0.846 -7.923 12.449 1.00 97.94 119 GLN A CA 1
ATOM 905 C C . GLN A 1 119 ? 0.861 -6.478 12.938 1.00 97.94 119 GLN A C 1
ATOM 907 O O . GLN A 1 119 ? 0.513 -6.232 14.092 1.00 97.94 119 GLN A O 1
ATOM 912 N N . ASN A 1 120 ? 1.175 -5.517 12.064 1.00 97.56 120 ASN A N 1
ATOM 913 C CA . ASN A 1 120 ? 1.182 -4.107 12.443 1.00 97.56 120 ASN A CA 1
ATOM 914 C C . ASN A 1 120 ? -0.228 -3.601 12.761 1.00 97.56 120 ASN A C 1
ATOM 916 O O . ASN A 1 120 ? -0.394 -2.902 13.757 1.00 97.56 120 ASN A O 1
ATOM 920 N N . THR A 1 121 ? -1.261 -3.997 12.008 1.00 97.81 121 THR A N 1
ATOM 921 C CA . THR A 1 121 ? -2.653 -3.661 12.359 1.00 97.81 121 THR A CA 1
ATOM 922 C C . THR A 1 121 ? -3.017 -4.149 13.761 1.00 97.81 121 THR A C 1
ATOM 924 O O . THR A 1 121 ? -3.598 -3.398 14.546 1.00 97.81 121 THR A O 1
ATOM 927 N N . THR A 1 122 ? -2.650 -5.387 14.099 1.00 97.06 122 THR A N 1
ATOM 928 C CA . THR A 1 122 ? -2.918 -5.963 15.425 1.00 97.06 122 THR A CA 1
ATOM 929 C C . THR A 1 122 ? -2.130 -5.236 16.511 1.00 97.06 122 THR A C 1
ATOM 931 O O . THR A 1 122 ? -2.698 -4.827 17.521 1.00 97.06 122 THR A O 1
ATOM 934 N N . GLN A 1 123 ? -0.832 -5.030 16.294 1.00 95.62 123 GLN A N 1
ATOM 935 C CA . GLN A 1 123 ? 0.047 -4.380 17.258 1.00 95.62 123 GLN A CA 1
ATOM 936 C C . GLN A 1 123 ? -0.403 -2.946 17.552 1.00 95.62 123 GLN A C 1
ATOM 938 O O . GLN A 1 123 ? -0.539 -2.582 18.717 1.00 95.62 123 GLN A O 1
ATOM 943 N N . ILE A 1 124 ? -0.692 -2.150 16.520 1.00 96.25 124 ILE A N 1
ATOM 944 C CA . ILE A 1 124 ? -1.138 -0.761 16.687 1.00 96.25 124 ILE A CA 1
ATOM 945 C C . ILE A 1 124 ? -2.437 -0.713 17.489 1.00 96.25 124 ILE A C 1
ATOM 947 O O . ILE A 1 124 ? -2.529 0.065 18.433 1.00 96.25 124 ILE A O 1
ATOM 951 N N . ARG A 1 125 ? -3.394 -1.597 17.183 1.00 94.38 125 ARG A N 1
ATOM 952 C CA . ARG A 1 125 ? -4.658 -1.688 17.923 1.00 94.38 125 ARG A CA 1
ATOM 953 C C . ARG A 1 125 ? -4.435 -1.920 19.412 1.00 94.38 125 ARG A C 1
ATOM 955 O O . ARG A 1 125 ? -4.961 -1.181 20.231 1.00 94.38 125 ARG A O 1
ATOM 962 N N . THR A 1 126 ? -3.576 -2.879 19.759 1.00 92.75 126 THR A N 1
ATOM 963 C CA . THR A 1 126 ? -3.269 -3.185 21.167 1.00 92.75 126 THR A CA 1
ATOM 964 C C . THR A 1 126 ? -2.536 -2.066 21.910 1.00 92.75 126 THR A C 1
ATOM 966 O O . THR A 1 126 ? -2.478 -2.096 23.132 1.00 92.75 126 THR A O 1
ATOM 969 N N . MET A 1 127 ? -1.945 -1.101 21.200 1.00 87.44 127 MET A N 1
ATOM 970 C CA . MET A 1 127 ? -1.300 0.069 21.808 1.00 87.44 127 MET A CA 1
ATOM 971 C C . MET A 1 127 ? -2.274 1.236 22.013 1.00 87.44 127 MET A C 1
ATOM 973 O O . MET A 1 127 ? -1.945 2.172 22.741 1.00 87.44 127 MET A O 1
ATOM 977 N N . THR A 1 128 ? -3.426 1.211 21.340 1.00 75.69 128 THR A N 1
ATOM 978 C CA . THR A 1 128 ? -4.457 2.257 21.403 1.00 75.69 128 THR A CA 1
ATOM 979 C C . THR A 1 128 ? -5.662 1.890 22.271 1.00 75.69 128 THR A C 1
ATOM 981 O O . THR A 1 128 ? -6.437 2.790 22.596 1.00 75.69 128 THR A O 1
ATOM 984 N N . ASP A 1 129 ? -5.800 0.612 22.638 1.00 62.41 129 ASP A N 1
ATOM 985 C CA . ASP A 1 129 ? -6.781 0.084 23.603 1.00 62.41 129 ASP A CA 1
ATOM 986 C C . ASP A 1 129 ? -6.277 0.200 25.056 1.00 62.41 129 ASP A C 1
ATOM 988 O O . ASP A 1 129 ? -7.098 0.532 25.945 1.00 62.41 129 ASP A O 1
#

pLDDT: mean 95.46, std 5.06, range [62.41, 98.56]

Foldseek 3Di:
DLVVLLVQLVVLLCLQCVDPLDDLVPPLLLLLSLLLSLLLSCLCCVVVVVHDSVSSLVSSLCSSVVSVHDSVVSNVSSVVSVVQCPDPPRPDPSNVSSVLSNVCNPPPDCVVVSVSSSVSSVVVVVVVD

Radius of gyration: 13.33 Å; Cα contacts (8 Å, |Δi|>4): 155; chains: 1; bounding box: 29×28×40 Å

Secondary structure (DSSP, 8-state):
-HHHHHHHHHHHHHHHHTSTT--TT-HHHHHHHHHHHHHHHHHIIIIIS---HHHHHHHHHHHHHHTT--HHHHHHHHHHHHHHHHSTT---HHHHHHHHHHHTTT-S-SHHHHHHHHHHHHHHHHHH-